Protein AF-A0A8J5PTM9-F1 (afdb_monomer)

Secondary structure (DSSP, 8-state):
--PPPPPPP----S--------HHHHHHHHHHHHH-SPPPTTTTTTTTSPPPPPP-----PPP-HHHHHHHHHHHHHHHHHHHHHHHHH-HHHHHHS-TT---HHHHHHHHHHHHHHHHHHHHHHS------------------------------PPPP-

Organism: NCBI:txid96318

Sequence (161 aa):
MRSPKPTPPSNKPDNEISISHTWRHALAIQIENNQGELPCPVATQGAHLIPPPPTPAFQTSIPNTVFIQSLTNKLKLLQMRQNIRIGLYGAEFADQWPISRTPRDLAKDAANRVTKIHDDLLLALGDDTETDEEEDEREGTGVGSRGTNEIPFHTSMPPGN

pLDDT: mean 73.42, std 18.43, range [37.34, 97.31]

Radius of gyration: 41.52 Å; Cα contacts (8 Å, |Δi|>4): 36; chains: 1; bounding box: 94×102×88 Å

Solvent-accessible surface area (backbone atoms only — not comparable to full-atom values): 10941 Å² total; per-residue (Å²): 141,80,84,84,79,85,77,79,83,81,83,68,81,91,71,78,78,82,75,82,72,52,73,67,53,59,50,50,52,53,50,43,74,72,70,48,88,75,74,59,51,79,84,51,74,43,74,85,55,81,75,78,79,79,78,87,67,85,74,89,62,80,76,56,64,69,57,53,51,53,50,51,53,52,51,53,53,51,51,53,52,48,53,53,36,25,72,46,32,32,57,71,56,39,69,75,34,56,89,97,66,60,57,68,69,61,48,51,55,30,26,53,52,42,52,49,56,53,52,54,52,53,54,72,68,62,79,77,72,79,78,79,84,75,89,74,94,76,91,82,90,82,89,84,85,84,90,77,92,80,83,83,81,82,81,81,80,80,88,79,134

Nearest PDB structures (foldseek):
  5sva-assembly1_U  TM=2.595E-01  e=2.453E+00  Saccharomyces cerevisiae

Structure (mmCIF, N/CA/C/O backbone):
data_AF-A0A8J5PTM9-F1
#
_entry.id   AF-A0A8J5PTM9-F1
#
loop_
_atom_site.group_PDB
_atom_site.id
_atom_site.type_symbol
_atom_site.label_atom_id
_atom_site.label_alt_id
_atom_site.label_comp_id
_atom_site.label_asym_id
_atom_site.label_entity_id
_atom_site.label_seq_id
_atom_site.pdbx_PDB_ins_code
_atom_site.Cartn_x
_atom_site.Cartn_y
_atom_site.Cartn_z
_atom_site.occupancy
_atom_site.B_iso_or_equiv
_atom_site.auth_seq_id
_atom_site.auth_comp_id
_atom_site.auth_asym_id
_atom_site.auth_atom_id
_atom_site.pdbx_PDB_model_num
ATOM 1 N N . MET A 1 1 ? -8.577 -74.690 47.904 1.00 43.34 1 MET A N 1
ATOM 2 C CA . MET A 1 1 ? -8.337 -73.806 46.742 1.00 43.34 1 MET A CA 1
ATOM 3 C C . MET A 1 1 ? -9.633 -73.081 46.417 1.00 43.34 1 MET A C 1
ATOM 5 O O . MET A 1 1 ? -10.639 -73.753 46.236 1.00 43.34 1 MET A O 1
ATOM 9 N N . ARG A 1 2 ? -9.648 -71.742 46.444 1.00 43.47 2 ARG A N 1
ATOM 10 C CA . ARG A 1 2 ? -10.843 -70.920 46.183 1.00 43.47 2 ARG A CA 1
ATOM 11 C C . ARG A 1 2 ? -10.513 -69.971 45.033 1.00 43.47 2 ARG A C 1
ATOM 13 O O . ARG A 1 2 ? -9.601 -69.163 45.173 1.00 43.47 2 ARG A O 1
ATOM 20 N N . SER A 1 3 ? -11.199 -70.123 43.905 1.00 54.25 3 SER A N 1
ATOM 21 C CA . SER A 1 3 ? -10.995 -69.304 42.705 1.00 54.25 3 SER A CA 1
ATOM 22 C C . SER A 1 3 ? -11.323 -67.826 42.974 1.00 54.25 3 SER A C 1
ATOM 24 O O . SER A 1 3 ? -12.281 -67.553 43.706 1.00 54.25 3 SER A O 1
ATOM 26 N N . PRO A 1 4 ? -10.570 -66.868 42.402 1.00 54.19 4 PRO A N 1
ATOM 27 C CA . PRO A 1 4 ? -10.883 -65.455 42.543 1.00 54.19 4 PRO A CA 1
ATOM 28 C C . PRO A 1 4 ? -12.122 -65.092 41.715 1.00 54.19 4 PRO A C 1
ATOM 30 O O . PRO A 1 4 ? -12.314 -65.554 40.591 1.00 54.19 4 PRO A O 1
ATOM 33 N N . LYS A 1 5 ? -12.991 -64.286 42.325 1.00 57.84 5 LYS A N 1
ATOM 34 C CA . LYS A 1 5 ? -14.275 -63.825 41.789 1.00 57.84 5 LYS A CA 1
ATOM 35 C C . LYS A 1 5 ? -14.033 -62.829 40.639 1.00 57.84 5 LYS A C 1
ATOM 37 O O . LYS A 1 5 ? -13.187 -61.954 40.811 1.00 57.84 5 LYS A O 1
ATOM 42 N N . PRO A 1 6 ? -14.751 -62.915 39.505 1.00 56.44 6 PRO A N 1
ATOM 43 C CA . PRO A 1 6 ? -14.558 -61.985 38.397 1.00 56.44 6 PRO A CA 1
ATOM 44 C C . PRO A 1 6 ? -15.135 -60.607 38.748 1.00 56.44 6 PRO A C 1
ATOM 46 O O . PRO A 1 6 ? -16.265 -60.496 39.231 1.00 56.44 6 PRO A O 1
ATOM 49 N N . THR A 1 7 ? -14.339 -59.562 38.535 1.00 58.06 7 THR A N 1
ATOM 50 C CA . THR A 1 7 ? -14.735 -58.156 38.682 1.00 58.06 7 THR A CA 1
ATOM 51 C C . THR A 1 7 ? -15.695 -57.755 37.550 1.00 58.06 7 THR A C 1
ATOM 53 O O . THR A 1 7 ? -15.499 -58.208 36.420 1.00 58.06 7 THR A O 1
ATOM 56 N N . PRO A 1 8 ? -16.714 -56.909 37.798 1.00 57.62 8 PRO A N 1
ATOM 57 C CA . PRO A 1 8 ? -17.621 -56.451 36.747 1.00 57.62 8 PRO A CA 1
ATOM 58 C C . PRO A 1 8 ? -16.912 -55.471 35.798 1.00 57.62 8 PRO A C 1
ATOM 60 O O . PRO A 1 8 ? -16.007 -54.753 36.238 1.00 57.62 8 PRO A O 1
ATOM 63 N N . PRO A 1 9 ? -17.325 -55.390 34.520 1.00 52.22 9 PRO A N 1
ATOM 64 C CA . PRO A 1 9 ? -16.759 -54.434 33.579 1.00 52.22 9 PRO A CA 1
ATOM 65 C C . PRO A 1 9 ? -17.065 -52.997 34.020 1.00 52.22 9 PRO A C 1
ATOM 67 O O . PRO A 1 9 ? -18.205 -52.634 34.313 1.00 52.22 9 PRO A O 1
ATOM 70 N N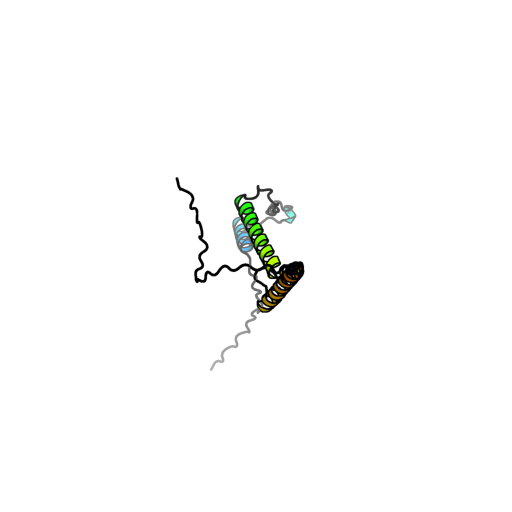 . SER A 1 10 ? -16.014 -52.181 34.074 1.00 46.78 10 SER A N 1
ATOM 71 C CA . SER A 1 10 ? -16.096 -50.742 34.298 1.00 46.78 10 SER A CA 1
ATOM 72 C C . SER A 1 10 ? -16.708 -50.094 33.056 1.00 46.78 10 SER A C 1
ATOM 74 O O . SER A 1 10 ? -16.036 -49.938 32.042 1.00 46.78 10 SER A O 1
ATOM 76 N N . ASN A 1 11 ? -17.991 -49.733 33.132 1.00 57.00 11 ASN A N 1
ATOM 77 C CA . ASN A 1 11 ? -18.620 -48.818 32.184 1.00 57.00 11 ASN A CA 1
ATOM 78 C C . ASN A 1 11 ? -18.042 -47.419 32.420 1.00 57.00 11 ASN A C 1
ATOM 80 O O . ASN A 1 11 ? -18.610 -46.627 33.173 1.00 57.00 11 ASN A O 1
ATOM 84 N N . LYS A 1 12 ? -16.888 -47.124 31.820 1.00 55.09 12 LYS A N 1
ATOM 85 C CA . LYS A 1 12 ? -16.483 -45.735 31.624 1.00 55.09 12 LYS A CA 1
ATOM 86 C C . LYS A 1 12 ? -17.289 -45.186 30.448 1.00 55.09 12 LYS A C 1
ATOM 88 O O . LYS A 1 12 ? -17.247 -45.783 29.373 1.00 55.09 12 LYS A O 1
ATOM 93 N N . PRO A 1 13 ? -18.037 -44.086 30.611 1.00 58.03 13 PRO A N 1
ATOM 94 C CA . PRO A 1 13 ? -18.451 -43.308 29.460 1.00 58.03 13 PRO A CA 1
ATOM 95 C C . PRO A 1 13 ? -17.191 -42.638 28.900 1.00 58.03 13 PRO A C 1
ATOM 97 O O . PRO A 1 13 ? -16.791 -41.564 29.340 1.00 58.03 13 PRO A O 1
ATOM 100 N N . ASP A 1 14 ? -16.529 -43.308 27.959 1.00 53.03 14 ASP A N 1
ATOM 101 C CA . ASP A 1 14 ? -15.414 -42.760 27.188 1.00 53.03 14 ASP A CA 1
ATOM 102 C C . ASP A 1 14 ? -15.957 -41.696 26.228 1.00 53.03 14 ASP A C 1
ATOM 104 O O . ASP A 1 14 ? -16.109 -41.974 25.046 1.00 53.03 14 ASP A O 1
ATOM 108 N N . ASN A 1 15 ? -16.361 -40.532 26.750 1.00 61.97 15 ASN A N 1
ATOM 109 C CA . ASN A 1 15 ? -16.584 -39.277 26.019 1.00 61.97 15 ASN A CA 1
ATOM 110 C C . ASN A 1 15 ? -16.950 -38.146 27.003 1.00 61.97 15 ASN A C 1
ATOM 112 O O . ASN A 1 15 ? -18.011 -37.529 26.906 1.00 61.97 15 ASN A O 1
ATOM 116 N N . GLU A 1 16 ? -16.069 -37.835 27.957 1.00 57.53 16 GLU A N 1
ATOM 117 C CA . GLU A 1 16 ? -16.087 -36.500 28.566 1.00 57.53 16 GLU A CA 1
ATOM 118 C C . GLU A 1 16 ? -15.523 -35.518 27.537 1.00 57.53 16 GLU A C 1
ATOM 120 O O . GLU A 1 16 ? -14.312 -35.380 27.358 1.00 57.53 16 GLU A O 1
ATOM 125 N N . ILE A 1 17 ? -16.417 -34.851 26.806 1.00 58.44 17 ILE A N 1
ATOM 126 C CA . ILE A 1 17 ? -16.047 -33.686 26.007 1.00 58.44 17 ILE A CA 1
ATOM 127 C C . ILE A 1 17 ? -15.494 -32.666 27.002 1.00 58.44 17 ILE A C 1
ATOM 129 O O . ILE A 1 17 ? -16.233 -32.148 27.838 1.00 58.44 17 ILE A O 1
ATOM 133 N N . SER A 1 18 ? -14.188 -32.401 26.943 1.00 54.25 18 SER A N 1
ATOM 134 C CA . SER A 1 18 ? -13.561 -31.372 27.769 1.00 54.25 18 SER A CA 1
ATOM 135 C C . SER A 1 18 ? -14.053 -30.009 27.288 1.00 54.25 18 SER A C 1
ATOM 137 O O . SER A 1 18 ? -13.503 -29.408 26.364 1.00 54.25 18 SER A O 1
ATOM 139 N N . ILE A 1 19 ? -15.157 -29.546 27.871 1.00 62.91 19 ILE A N 1
ATOM 140 C CA . ILE A 1 19 ? -15.669 -28.204 27.634 1.00 62.91 19 ILE A CA 1
ATOM 141 C C . ILE A 1 19 ? -14.722 -27.262 28.375 1.00 62.91 19 ILE A C 1
ATOM 143 O O . ILE A 1 19 ? -14.792 -27.099 29.593 1.00 62.91 19 ILE A O 1
ATOM 147 N N . SER A 1 20 ? -13.788 -26.656 27.642 1.00 68.50 20 SER A N 1
ATOM 148 C CA . SER A 1 20 ? -12.947 -25.598 28.190 1.00 68.50 20 SER A CA 1
ATOM 149 C C . SER A 1 20 ? -13.827 -24.379 28.461 1.00 68.50 20 SER A C 1
ATOM 151 O O . SER A 1 20 ? -14.169 -23.612 27.557 1.00 68.50 20 SER A O 1
ATOM 153 N N . HIS A 1 21 ? -14.238 -24.216 29.709 1.00 70.56 21 HIS A N 1
ATOM 154 C CA . HIS A 1 21 ? -15.021 -23.071 30.130 1.00 70.56 21 HIS A CA 1
ATOM 155 C C . HIS A 1 21 ? -14.148 -21.807 30.161 1.00 70.56 21 HIS A C 1
ATOM 157 O O . HIS A 1 21 ? -13.018 -21.819 30.644 1.00 70.56 21 HIS A O 1
ATOM 163 N N . THR A 1 22 ? -14.665 -20.691 29.639 1.00 79.88 22 THR A N 1
ATOM 164 C CA . THR A 1 22 ? -13.960 -19.400 29.708 1.00 79.88 22 THR A CA 1
ATOM 165 C C . THR A 1 22 ? -13.961 -18.857 31.141 1.00 79.88 22 THR A C 1
ATOM 167 O O . THR A 1 22 ? -14.804 -19.233 31.952 1.00 79.88 22 THR A O 1
ATOM 170 N N . TRP A 1 23 ? -13.080 -17.902 31.457 1.00 76.94 23 TRP A N 1
ATOM 171 C CA . TRP A 1 23 ? -13.064 -17.227 32.768 1.00 76.94 23 TRP A CA 1
ATOM 172 C C . TRP A 1 23 ? -14.433 -16.640 33.170 1.00 76.94 23 TRP A C 1
ATOM 174 O O . TRP A 1 23 ? -14.752 -16.549 34.353 1.00 76.94 23 TRP A O 1
ATOM 184 N N . ARG A 1 24 ? -15.276 -16.292 32.187 1.00 72.75 24 ARG A N 1
ATOM 185 C CA . ARG A 1 24 ? -16.636 -15.773 32.400 1.00 72.75 24 ARG A CA 1
ATOM 186 C C . ARG A 1 24 ? -17.562 -16.815 33.025 1.00 72.75 24 ARG A C 1
ATOM 188 O O . ARG A 1 24 ? -18.433 -16.452 33.802 1.00 72.75 24 ARG A O 1
ATOM 195 N N . HIS A 1 25 ? -17.357 -18.093 32.713 1.00 78.50 25 HIS A N 1
ATOM 196 C CA . HIS A 1 25 ? -18.109 -19.198 33.305 1.00 78.50 25 HIS A CA 1
ATOM 197 C C . HIS A 1 25 ? -17.737 -19.400 34.777 1.00 78.50 25 HIS A C 1
ATOM 199 O O . HIS A 1 25 ? -18.615 -19.537 35.618 1.00 78.50 25 HIS A O 1
ATOM 205 N N . ALA A 1 26 ? -16.441 -19.342 35.103 1.00 77.50 26 ALA A N 1
ATOM 206 C CA . ALA A 1 26 ? -15.983 -19.400 36.492 1.00 77.50 26 ALA A CA 1
ATOM 207 C C . ALA A 1 26 ? -16.537 -18.226 37.319 1.00 77.50 26 ALA A C 1
ATOM 209 O O . ALA A 1 26 ? -17.005 -18.424 38.437 1.00 77.50 26 ALA A O 1
ATOM 210 N N . LEU A 1 27 ? -16.554 -17.019 36.740 1.00 77.88 27 LEU A N 1
ATOM 211 C CA . LEU A 1 27 ? -17.150 -15.845 37.374 1.00 77.88 27 LEU A CA 1
ATOM 212 C C . LEU A 1 27 ? -18.667 -15.998 37.571 1.00 77.88 27 LEU A C 1
ATOM 214 O O . LEU A 1 27 ? -19.169 -15.645 38.632 1.00 77.88 27 LEU A O 1
ATOM 218 N N . ALA A 1 28 ? -19.390 -16.534 36.583 1.00 74.88 28 ALA A N 1
ATOM 219 C CA . ALA A 1 28 ? -20.830 -16.770 36.691 1.00 74.88 28 ALA A CA 1
ATOM 220 C C . ALA A 1 28 ? -21.164 -17.729 37.846 1.00 74.88 28 ALA A C 1
ATOM 222 O O . ALA A 1 28 ? -22.000 -17.392 38.678 1.00 74.88 28 ALA A O 1
ATOM 223 N N . ILE A 1 29 ? -20.433 -18.845 37.961 1.00 76.81 29 ILE A N 1
ATOM 224 C CA . ILE A 1 29 ? -20.568 -19.795 39.080 1.00 76.81 29 ILE A CA 1
ATOM 225 C C . ILE A 1 29 ? -20.280 -19.106 40.418 1.00 76.81 29 ILE A C 1
ATOM 227 O O . ILE A 1 29 ? -20.986 -19.311 41.400 1.00 76.81 29 ILE A O 1
ATOM 231 N N . GLN A 1 30 ? -19.241 -18.271 40.481 1.00 78.44 30 GLN A N 1
ATOM 232 C CA . GLN A 1 30 ? -18.893 -17.560 41.710 1.00 78.44 30 GLN A CA 1
ATOM 233 C C . GLN A 1 30 ? -19.976 -16.550 42.122 1.00 78.44 30 GLN A C 1
ATOM 235 O O . GLN A 1 30 ? -20.252 -16.402 43.310 1.00 78.44 30 GLN A O 1
ATOM 240 N N . ILE A 1 31 ? -20.598 -15.866 41.159 1.00 75.62 31 ILE A N 1
ATOM 241 C CA . ILE A 1 31 ? -21.713 -14.944 41.411 1.00 75.62 31 ILE A CA 1
ATOM 242 C C . ILE A 1 31 ? -22.944 -15.717 41.893 1.00 75.62 31 ILE A C 1
ATOM 244 O O . ILE A 1 31 ? -23.539 -15.320 42.892 1.00 75.62 31 ILE A O 1
ATOM 248 N N . GLU A 1 32 ? -23.283 -16.827 41.238 1.00 73.44 32 GLU A N 1
ATOM 249 C CA . GLU A 1 32 ? -24.403 -17.697 41.614 1.00 73.44 32 GLU A CA 1
ATOM 250 C C . GLU A 1 32 ? -24.231 -18.245 43.040 1.00 73.44 32 GLU A C 1
ATOM 252 O O . GLU A 1 32 ? -25.113 -18.082 43.883 1.00 73.44 32 GLU A O 1
ATOM 257 N N . ASN A 1 33 ? -23.040 -18.757 43.369 1.00 75.12 33 ASN A N 1
ATOM 258 C CA . ASN A 1 33 ? -22.714 -19.246 44.712 1.00 75.12 33 ASN A CA 1
ATOM 259 C C . ASN A 1 33 ? -22.817 -18.163 45.800 1.00 75.12 33 ASN A C 1
ATOM 261 O O . ASN A 1 33 ? -23.100 -18.480 46.953 1.00 75.12 33 ASN A O 1
ATOM 265 N N . ASN A 1 34 ? -22.574 -16.896 45.452 1.00 74.88 34 ASN A N 1
ATOM 266 C CA . ASN A 1 34 ? -22.625 -15.782 46.399 1.00 74.88 34 ASN A CA 1
ATOM 267 C C . ASN A 1 34 ? -24.029 -15.172 46.547 1.00 74.88 34 ASN A C 1
ATOM 269 O O . ASN A 1 34 ? -24.303 -14.553 47.574 1.00 74.88 34 ASN A O 1
ATOM 273 N N . GLN A 1 35 ? -24.895 -15.292 45.535 1.00 70.69 35 GLN A N 1
ATOM 274 C CA . GLN A 1 35 ? -26.228 -14.669 45.519 1.00 70.69 35 GLN A CA 1
ATOM 275 C C . GLN A 1 35 ? -27.375 -15.644 45.832 1.00 70.69 35 GLN A C 1
ATOM 277 O O . GLN A 1 35 ? -28.488 -15.189 46.095 1.00 70.69 35 GLN A O 1
ATOM 282 N N . GLY A 1 36 ? -27.103 -16.953 45.887 1.00 70.81 36 GLY A N 1
ATOM 283 C CA . GLY A 1 36 ? -28.107 -17.981 46.167 1.00 70.81 36 GLY A CA 1
ATOM 284 C C . GLY A 1 36 ? -28.928 -18.358 44.931 1.00 70.81 36 GLY A C 1
ATOM 285 O O . GLY A 1 36 ? -28.560 -18.033 43.804 1.00 70.81 36 GLY A O 1
ATOM 286 N N . GLU A 1 37 ? -30.039 -19.073 45.137 1.00 71.25 37 GLU A N 1
ATOM 287 C CA . GLU A 1 37 ? -30.915 -19.510 44.044 1.00 71.25 37 GLU A CA 1
ATOM 288 C C . GLU A 1 37 ? -31.519 -18.293 43.329 1.00 71.25 37 GLU A C 1
ATOM 290 O O . GLU A 1 37 ? -32.297 -17.525 43.902 1.00 71.25 37 GLU A O 1
ATOM 295 N N . LEU A 1 38 ? -31.120 -18.095 42.070 1.00 68.75 38 LEU A N 1
ATOM 296 C CA . LEU A 1 38 ? -31.606 -16.987 41.260 1.00 68.75 38 LEU A CA 1
ATOM 297 C C . LEU A 1 38 ? -33.096 -17.195 40.948 1.00 68.75 38 LEU A C 1
ATOM 299 O O . LEU A 1 38 ? -33.502 -18.290 40.548 1.00 68.75 38 LEU A O 1
ATOM 303 N N . PRO A 1 39 ? -33.936 -16.158 41.094 1.00 75.44 39 PRO A N 1
ATOM 304 C CA . PRO A 1 39 ? -35.362 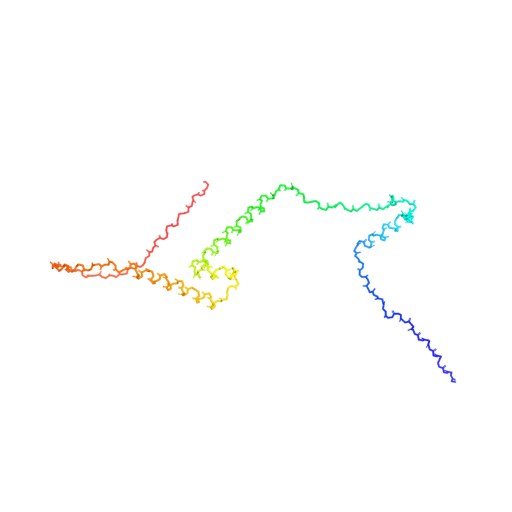-16.299 40.863 1.00 75.44 39 PRO A CA 1
ATOM 305 C C . PRO A 1 39 ? -35.642 -16.602 39.387 1.00 75.44 39 PRO A C 1
ATOM 307 O O . PRO A 1 39 ? -34.973 -16.085 38.491 1.00 75.44 39 PRO A O 1
ATOM 310 N N . CYS A 1 40 ? -36.668 -17.425 39.136 1.00 73.06 40 CYS A N 1
ATOM 311 C CA . CYS A 1 40 ? -37.049 -17.843 37.788 1.00 73.06 40 CYS A CA 1
ATOM 312 C C . CYS A 1 40 ? -37.151 -16.624 36.840 1.00 73.06 40 CYS A C 1
ATOM 314 O O . CYS A 1 40 ? -37.968 -15.724 37.087 1.00 73.06 40 CYS A O 1
ATOM 316 N N . PRO A 1 41 ? -36.371 -16.584 35.740 1.00 73.88 41 PRO A N 1
ATOM 317 C CA . PRO A 1 41 ? -36.340 -15.436 34.832 1.00 73.88 41 PRO A CA 1
ATOM 318 C C . PRO A 1 41 ? -37.707 -15.115 34.224 1.00 73.88 41 PRO A C 1
ATOM 320 O O . PRO A 1 41 ? -38.029 -13.953 33.995 1.00 73.88 41 PRO A O 1
ATOM 323 N N . VAL A 1 42 ? -38.534 -16.141 33.997 1.00 76.06 42 VAL A N 1
ATOM 324 C CA . VAL A 1 42 ? -39.882 -15.993 33.431 1.00 76.06 42 VAL A CA 1
ATOM 325 C C . VAL A 1 42 ? -40.841 -15.372 34.447 1.00 76.06 42 VAL A C 1
ATOM 327 O O . VAL A 1 42 ? -41.600 -14.473 34.099 1.00 76.06 42 VAL A O 1
ATOM 330 N N . ALA A 1 43 ? -40.773 -15.799 35.711 1.00 81.31 43 ALA A N 1
ATOM 331 C CA . ALA A 1 43 ? -41.620 -15.264 36.777 1.00 81.31 43 ALA A CA 1
ATOM 332 C C . ALA A 1 43 ? -41.269 -13.809 37.124 1.00 81.31 43 ALA A C 1
ATOM 334 O O . ALA A 1 43 ? -42.140 -13.031 37.500 1.00 81.31 43 ALA A O 1
ATOM 335 N N . THR A 1 44 ? -39.997 -13.439 36.974 1.00 78.62 44 THR A N 1
ATOM 336 C CA . THR A 1 44 ? -39.491 -12.095 37.285 1.00 78.62 44 THR A CA 1
ATOM 337 C C . THR A 1 44 ? -39.394 -11.179 36.069 1.00 78.62 44 THR A C 1
ATOM 339 O O . THR A 1 44 ? -38.877 -10.072 36.192 1.00 78.62 44 THR A O 1
ATOM 342 N N . GLN A 1 45 ? -39.854 -11.626 34.892 1.00 80.62 45 GLN A N 1
ATOM 343 C CA . GLN A 1 45 ? -39.681 -10.922 33.611 1.00 80.62 45 GLN A CA 1
ATOM 344 C C . GLN A 1 45 ? -38.239 -10.429 33.382 1.00 80.62 45 GLN A C 1
ATOM 346 O O . GLN A 1 45 ? -38.003 -9.378 32.791 1.00 80.62 45 GLN A O 1
ATOM 351 N N . GLY A 1 46 ? -37.260 -11.184 33.876 1.00 76.19 46 GLY A N 1
ATOM 352 C CA . GLY A 1 46 ? -35.850 -10.844 33.761 1.00 76.19 46 GLY A CA 1
ATOM 353 C C . GLY A 1 46 ? -35.371 -9.685 34.644 1.00 76.19 46 GLY A C 1
ATOM 354 O O . GLY A 1 46 ? -34.279 -9.181 34.398 1.00 76.19 46 GLY A O 1
ATOM 355 N N . ALA A 1 47 ? -36.116 -9.280 35.680 1.00 76.75 47 ALA A N 1
ATOM 356 C CA . ALA A 1 47 ? -35.737 -8.176 36.576 1.00 76.75 47 ALA A CA 1
ATOM 357 C C . ALA A 1 47 ? -34.371 -8.358 37.268 1.00 76.75 47 ALA A C 1
ATOM 359 O O . ALA A 1 47 ? -33.730 -7.379 37.638 1.00 76.75 47 ALA A O 1
ATOM 360 N N . HIS A 1 48 ? -33.918 -9.604 37.425 1.00 74.94 48 HIS A N 1
ATOM 361 C CA . HIS A 1 48 ? -32.631 -9.946 38.040 1.00 74.94 48 HIS A CA 1
ATOM 362 C C . HIS A 1 48 ? -31.555 -10.339 37.018 1.00 74.94 48 HIS A C 1
ATOM 364 O O . HIS A 1 48 ? -30.471 -10.777 37.403 1.00 74.94 48 HIS A O 1
ATOM 370 N N . LEU A 1 49 ? -31.834 -10.214 35.716 1.00 77.50 49 LEU A N 1
ATOM 371 C CA . LEU A 1 49 ? -30.831 -10.477 34.690 1.00 77.50 49 LEU A CA 1
ATOM 372 C C . LEU A 1 49 ? -29.827 -9.328 34.639 1.00 77.50 49 LEU A C 1
ATOM 374 O O . LEU A 1 49 ? -30.185 -8.152 34.686 1.00 77.50 49 LEU A O 1
ATOM 378 N N . ILE A 1 50 ? -28.550 -9.681 34.502 1.00 76.00 50 ILE A N 1
ATOM 379 C CA . ILE A 1 50 ? -27.489 -8.703 34.279 1.00 76.00 50 ILE A CA 1
ATOM 380 C C . ILE A 1 50 ? -27.738 -8.065 32.903 1.00 76.00 50 ILE A C 1
ATOM 382 O O . ILE A 1 50 ? -27.806 -8.799 31.910 1.00 76.00 50 ILE A O 1
ATOM 386 N N . PRO A 1 51 ? -27.882 -6.729 32.812 1.00 73.12 51 PRO A N 1
ATOM 387 C CA . PRO A 1 51 ? -28.082 -6.072 31.531 1.00 73.12 51 PRO A CA 1
ATOM 388 C C . PRO A 1 51 ? -26.891 -6.352 30.605 1.00 73.12 51 PRO A C 1
ATOM 390 O O . PRO A 1 51 ? -25.752 -6.473 31.076 1.00 73.12 51 PRO A O 1
ATOM 393 N N . PRO A 1 52 ? -27.128 -6.464 29.286 1.00 76.81 52 PRO A N 1
ATOM 394 C CA . PRO A 1 52 ? -26.048 -6.687 28.341 1.00 76.81 52 PRO A CA 1
ATOM 395 C C . PRO A 1 52 ? -25.009 -5.565 28.469 1.00 76.81 52 PRO A C 1
ATOM 397 O O . PRO A 1 52 ? -25.375 -4.410 28.719 1.00 76.81 52 PRO A O 1
ATOM 400 N N . PRO A 1 53 ? -23.711 -5.878 28.301 1.00 77.50 53 PRO A N 1
ATOM 401 C CA . PRO A 1 53 ? -22.693 -4.844 28.292 1.00 77.50 53 PRO A CA 1
ATOM 402 C C . PRO A 1 53 ? -23.024 -3.820 27.195 1.00 77.50 53 PRO A C 1
ATOM 404 O O . PRO A 1 53 ? -23.526 -4.209 26.134 1.00 77.50 53 PRO A O 1
ATOM 407 N N . PRO A 1 54 ? -22.757 -2.525 27.428 1.00 79.06 54 PRO A N 1
ATOM 408 C CA . PRO A 1 54 ? -23.053 -1.493 26.450 1.00 79.06 54 PRO A CA 1
ATOM 409 C C . PRO A 1 54 ? -22.350 -1.799 25.127 1.00 79.06 54 PRO A C 1
ATOM 411 O O . PRO A 1 54 ? -21.178 -2.187 25.103 1.00 79.06 54 PRO A O 1
ATOM 414 N N . THR A 1 55 ? -23.077 -1.619 24.024 1.00 78.00 55 THR A N 1
ATOM 415 C CA . THR A 1 55 ? -22.538 -1.770 22.673 1.00 78.00 55 THR A CA 1
ATOM 416 C C . THR A 1 55 ? -21.312 -0.867 22.533 1.00 78.00 55 THR A C 1
ATOM 418 O O . THR A 1 55 ? -21.422 0.323 22.847 1.00 78.00 55 THR A O 1
ATOM 421 N N . PRO A 1 56 ? -20.148 -1.375 22.085 1.00 70.94 56 PRO A N 1
ATOM 422 C CA . PRO A 1 56 ? -18.982 -0.530 21.871 1.00 70.94 56 PRO A CA 1
ATOM 423 C C . PRO A 1 56 ? -19.295 0.468 20.753 1.00 70.94 56 PRO A C 1
ATOM 425 O O . PRO A 1 56 ? -19.232 0.147 19.569 1.00 70.94 56 PRO A O 1
ATOM 428 N N . ALA A 1 57 ? -19.680 1.682 21.135 1.00 72.12 57 ALA A N 1
ATOM 429 C CA . ALA A 1 57 ? -19.786 2.802 20.222 1.00 72.12 57 ALA A CA 1
ATOM 430 C C . ALA A 1 57 ? -18.369 3.264 19.872 1.00 72.12 57 ALA A C 1
ATOM 432 O O . ALA A 1 57 ? -17.510 3.357 20.754 1.00 72.12 57 ALA A O 1
ATOM 433 N N . PHE A 1 58 ? -18.123 3.572 18.597 1.00 64.31 58 PHE A N 1
ATOM 434 C CA . PHE A 1 58 ? -16.913 4.284 18.200 1.00 64.31 58 PHE A CA 1
ATOM 435 C C . PHE A 1 58 ? -16.897 5.614 18.948 1.00 64.31 58 PHE A C 1
ATOM 437 O O . PHE A 1 58 ? -17.652 6.531 18.630 1.00 64.31 58 PHE A O 1
ATOM 444 N N . GLN A 1 59 ? -16.079 5.698 19.995 1.00 64.75 59 GLN A N 1
ATOM 445 C CA . GLN A 1 59 ? -15.885 6.947 20.707 1.00 64.75 59 GLN A CA 1
ATOM 446 C C . GLN A 1 59 ? -15.278 7.932 19.712 1.00 64.75 59 GLN A C 1
ATOM 448 O O . GLN A 1 59 ? -14.226 7.663 19.132 1.00 64.75 59 GLN A O 1
ATOM 453 N N . THR A 1 60 ? -15.938 9.071 19.517 1.00 62.31 60 THR A N 1
ATOM 454 C CA . THR A 1 60 ? -15.416 10.221 18.770 1.00 62.31 60 THR A CA 1
ATOM 455 C C . THR A 1 60 ? -14.317 10.902 19.589 1.00 62.31 60 THR A C 1
ATOM 457 O O . THR A 1 60 ? -14.408 12.085 19.919 1.00 62.31 60 THR A O 1
ATOM 460 N N . SER A 1 61 ? -13.315 10.141 20.027 1.00 71.75 61 SER A N 1
ATOM 461 C CA . SER A 1 61 ? -12.167 10.698 20.722 1.00 71.75 61 SER A CA 1
ATOM 462 C C . SER A 1 61 ? -11.339 11.502 19.725 1.00 71.75 61 SER A C 1
ATOM 464 O O . SER A 1 61 ? -11.198 11.135 18.556 1.00 71.75 61 SER A O 1
ATOM 466 N N . ILE A 1 62 ? -10.821 12.639 20.191 1.00 71.25 62 ILE A N 1
ATOM 467 C CA . ILE A 1 62 ? -9.907 13.466 19.405 1.00 71.25 62 ILE A CA 1
ATOM 468 C C . ILE A 1 62 ? -8.734 12.563 19.002 1.00 71.25 62 ILE A C 1
ATOM 470 O O . ILE A 1 62 ? -8.109 11.960 19.882 1.00 71.25 62 ILE A O 1
ATOM 474 N N . PRO A 1 63 ? -8.446 12.418 17.697 1.00 76.31 63 PRO A N 1
ATOM 475 C CA . PRO A 1 63 ? -7.439 11.477 17.252 1.00 76.31 63 PRO A CA 1
ATOM 476 C C . PRO A 1 63 ? -6.081 11.873 17.830 1.00 76.31 63 PRO A C 1
ATOM 478 O O . PRO A 1 63 ? -5.682 13.038 17.802 1.00 76.31 63 PRO A O 1
ATOM 481 N N . ASN A 1 64 ? -5.382 10.885 18.388 1.00 87.38 64 ASN A N 1
ATOM 482 C CA . ASN A 1 64 ? -4.093 11.084 19.035 1.00 87.38 64 ASN A CA 1
ATOM 483 C C . ASN A 1 64 ? -3.116 11.742 18.044 1.00 87.38 64 ASN A C 1
ATOM 485 O O . ASN A 1 64 ? -2.756 11.159 17.019 1.00 87.38 64 ASN A O 1
ATOM 489 N N . THR A 1 65 ? -2.684 12.963 18.357 1.00 90.88 65 THR A N 1
ATOM 490 C CA . THR A 1 65 ? -1.834 13.778 17.481 1.00 90.88 65 THR A CA 1
ATOM 491 C C . THR A 1 65 ? -0.494 13.105 17.194 1.00 90.88 65 THR A C 1
ATOM 493 O O . THR A 1 65 ? -0.016 13.153 16.062 1.00 90.88 65 THR A O 1
ATOM 496 N N . VAL A 1 66 ? 0.073 12.393 18.173 1.00 93.56 66 VAL A N 1
ATOM 497 C CA . VAL A 1 66 ? 1.312 11.615 18.019 1.00 93.56 66 VAL A CA 1
ATOM 498 C C . VAL A 1 66 ? 1.103 10.463 17.042 1.00 93.56 66 VAL A C 1
ATOM 500 O O . VAL A 1 66 ? 1.946 10.214 16.178 1.00 93.56 66 VAL A O 1
ATOM 503 N N . PHE A 1 67 ? -0.040 9.778 17.133 1.00 91.00 67 PHE A N 1
ATOM 504 C CA . PHE A 1 67 ? -0.386 8.714 16.194 1.00 91.00 67 PHE A CA 1
ATOM 505 C C . PHE A 1 67 ? -0.530 9.257 14.768 1.00 91.00 67 PHE A C 1
ATOM 507 O O . PHE A 1 67 ? 0.067 8.698 13.847 1.00 91.00 67 PHE A O 1
ATOM 514 N N . ILE A 1 68 ? -1.247 10.371 14.588 1.00 92.75 68 ILE A N 1
ATOM 515 C CA . ILE A 1 68 ? -1.423 11.003 13.272 1.00 92.75 68 ILE A CA 1
ATOM 516 C C . ILE A 1 68 ? -0.073 11.412 12.681 1.00 92.75 68 ILE A C 1
ATOM 518 O O . ILE A 1 68 ? 0.204 11.117 11.517 1.00 92.75 68 ILE A O 1
ATOM 522 N N . GLN A 1 69 ? 0.786 12.060 13.469 1.00 96.06 69 GLN A N 1
ATOM 523 C CA . GLN A 1 69 ? 2.115 12.471 13.015 1.00 96.06 69 GLN A CA 1
ATOM 524 C C . GLN A 1 69 ? 2.972 11.260 12.635 1.00 96.06 69 GLN A C 1
ATOM 526 O O . GLN A 1 69 ? 3.585 11.245 11.567 1.00 96.06 69 GLN A O 1
ATOM 531 N N . SER A 1 70 ? 2.969 10.210 13.463 1.00 96.62 70 SER A N 1
ATOM 532 C CA . SER A 1 70 ? 3.694 8.968 13.180 1.00 96.62 70 SER A CA 1
ATOM 533 C C . SER A 1 70 ? 3.212 8.312 11.886 1.00 96.62 70 SER A C 1
ATOM 535 O O . SER A 1 70 ? 4.026 7.947 11.034 1.00 96.62 70 SER A O 1
ATOM 537 N N . LEU A 1 71 ? 1.893 8.209 11.702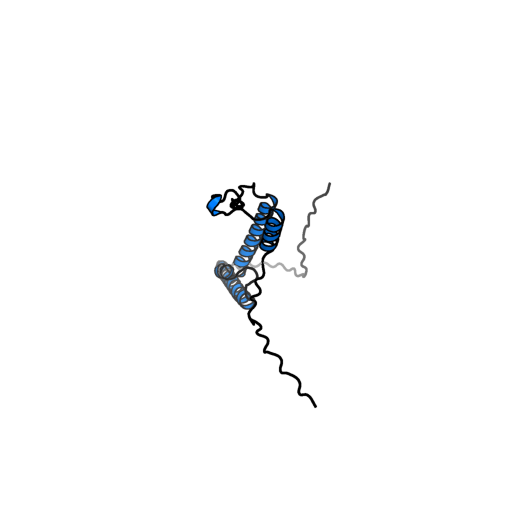 1.00 95.88 71 LEU A N 1
ATOM 538 C CA . LEU A 1 71 ? 1.290 7.653 10.495 1.00 95.88 71 LEU A CA 1
ATOM 539 C C . LEU A 1 71 ? 1.653 8.485 9.262 1.00 95.88 71 LEU A C 1
ATOM 541 O O . LEU A 1 71 ? 2.113 7.934 8.266 1.00 95.88 71 LEU A O 1
ATOM 545 N N . THR A 1 72 ? 1.529 9.808 9.353 1.00 97.00 72 THR A N 1
ATOM 546 C CA . THR A 1 72 ? 1.866 10.735 8.264 1.00 97.00 72 THR A CA 1
ATOM 547 C C . THR A 1 72 ? 3.324 10.585 7.841 1.00 97.00 72 THR A C 1
ATOM 549 O O . THR A 1 72 ? 3.618 10.470 6.651 1.00 97.00 72 THR A O 1
ATOM 552 N N . ASN A 1 73 ? 4.248 10.519 8.801 1.00 97.25 73 ASN A N 1
ATOM 553 C CA . ASN A 1 73 ? 5.670 10.346 8.510 1.00 97.25 73 ASN A CA 1
ATOM 554 C C . ASN A 1 73 ? 5.954 8.997 7.837 1.00 97.25 73 ASN A C 1
ATOM 556 O O . ASN A 1 73 ? 6.710 8.939 6.865 1.00 97.25 73 ASN A O 1
ATOM 560 N N . LYS A 1 74 ? 5.313 7.917 8.300 1.00 96.56 74 LYS A N 1
ATOM 561 C CA . LYS A 1 74 ? 5.446 6.592 7.675 1.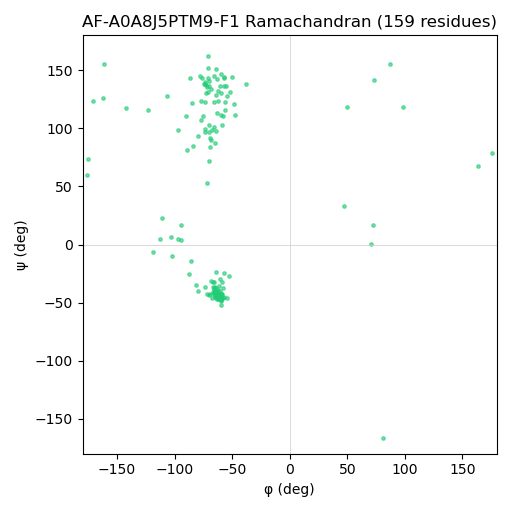00 96.56 74 LYS A CA 1
ATOM 562 C C . LYS A 1 74 ? 4.903 6.577 6.248 1.00 96.56 74 LYS A C 1
ATOM 564 O O . LYS A 1 74 ? 5.552 6.015 5.370 1.00 96.56 74 LYS A O 1
ATOM 569 N N . LEU A 1 75 ? 3.759 7.213 6.004 1.00 96.81 75 LEU A N 1
ATOM 570 C CA . LEU A 1 75 ? 3.169 7.306 4.668 1.00 96.81 75 LEU A CA 1
ATOM 571 C C . LEU A 1 75 ? 4.065 8.096 3.707 1.00 96.81 75 LEU A C 1
ATOM 573 O O . LEU A 1 75 ? 4.324 7.622 2.605 1.00 96.81 75 LEU A O 1
ATOM 577 N N . LYS A 1 76 ? 4.625 9.232 4.144 1.00 97.31 76 LYS A N 1
ATOM 578 C CA . LYS A 1 76 ? 5.600 9.999 3.345 1.00 97.31 76 LYS A CA 1
ATOM 579 C C . LYS A 1 76 ? 6.836 9.170 2.995 1.00 97.31 76 LYS A C 1
ATOM 581 O O . LYS A 1 76 ? 7.288 9.185 1.853 1.00 97.31 76 LYS A O 1
ATOM 586 N N . LEU A 1 77 ? 7.363 8.408 3.955 1.00 96.25 77 LEU A N 1
ATOM 587 C CA . LEU A 1 77 ? 8.506 7.526 3.717 1.00 96.25 77 LEU A CA 1
ATOM 588 C C . LEU A 1 77 ? 8.178 6.419 2.703 1.00 96.25 77 LEU A C 1
ATOM 590 O O . LEU A 1 77 ? 9.003 6.104 1.846 1.00 96.25 77 LEU A O 1
ATOM 594 N N . LEU A 1 78 ? 6.983 5.829 2.787 1.00 94.44 78 LEU A N 1
ATOM 595 C CA . LEU A 1 78 ? 6.529 4.824 1.822 1.00 94.44 78 LEU A CA 1
ATOM 596 C C . LEU A 1 78 ? 6.363 5.420 0.423 1.00 94.44 78 LEU A C 1
ATOM 598 O O . LEU A 1 78 ? 6.818 4.809 -0.541 1.00 94.44 78 LEU A O 1
ATOM 602 N N . GLN A 1 79 ? 5.798 6.623 0.318 1.00 94.88 79 GLN A N 1
ATOM 603 C CA . GLN A 1 79 ? 5.661 7.337 -0.950 1.00 94.88 79 GLN A CA 1
ATOM 604 C C . GLN A 1 79 ? 7.026 7.630 -1.583 1.00 94.88 79 GLN A C 1
ATOM 606 O O . GLN A 1 79 ? 7.241 7.321 -2.751 1.00 94.88 79 GLN A O 1
ATOM 611 N N . MET A 1 80 ? 7.981 8.145 -0.802 1.00 95.94 80 MET A N 1
ATOM 612 C CA . MET A 1 80 ? 9.350 8.375 -1.274 1.00 95.94 80 MET A CA 1
ATOM 613 C C . MET A 1 80 ? 9.989 7.079 -1.795 1.00 95.94 80 MET A C 1
ATOM 615 O O . MET A 1 80 ? 10.579 7.067 -2.874 1.00 95.94 80 MET A O 1
ATOM 619 N N . ARG A 1 81 ? 9.849 5.970 -1.057 1.00 94.19 81 ARG A N 1
ATOM 620 C CA . ARG A 1 81 ? 10.367 4.662 -1.489 1.00 94.19 81 ARG A CA 1
ATOM 621 C C . ARG A 1 81 ? 9.710 4.178 -2.778 1.00 94.19 81 ARG A C 1
ATOM 623 O O . ARG A 1 81 ? 10.410 3.619 -3.616 1.00 94.19 81 ARG A O 1
ATOM 630 N N . GLN A 1 82 ? 8.405 4.387 -2.947 1.00 94.50 82 GLN A N 1
ATOM 631 C CA . GLN A 1 82 ? 7.714 4.021 -4.181 1.00 94.50 82 GLN A CA 1
ATOM 632 C C . GLN A 1 82 ? 8.217 4.854 -5.363 1.00 94.50 82 GLN A C 1
ATOM 634 O O . GLN A 1 82 ? 8.545 4.278 -6.392 1.00 94.50 82 GLN A O 1
ATOM 639 N N . ASN A 1 83 ? 8.398 6.166 -5.196 1.00 94.81 83 ASN A N 1
ATOM 640 C CA . ASN A 1 83 ? 8.933 7.028 -6.256 1.00 94.81 83 ASN A CA 1
ATOM 641 C C . ASN A 1 83 ? 10.336 6.595 -6.706 1.00 94.81 83 ASN A C 1
ATOM 643 O O . ASN A 1 83 ? 10.601 6.507 -7.902 1.00 94.81 83 ASN A O 1
ATOM 647 N N . ILE A 1 84 ? 11.218 6.249 -5.760 1.00 93.69 84 ILE A N 1
ATOM 648 C CA . ILE A 1 84 ? 12.548 5.705 -6.083 1.00 93.69 84 ILE A CA 1
ATOM 649 C C . ILE A 1 84 ? 12.422 4.409 -6.891 1.00 93.69 84 ILE A C 1
ATOM 651 O O . ILE A 1 84 ? 13.138 4.210 -7.867 1.00 93.69 84 ILE A O 1
ATOM 655 N N . ARG A 1 85 ? 11.499 3.520 -6.510 1.00 93.88 85 ARG A N 1
ATOM 656 C CA . ARG A 1 85 ? 11.269 2.268 -7.241 1.00 93.88 85 ARG A CA 1
ATOM 657 C C . ARG A 1 85 ? 10.723 2.496 -8.645 1.00 93.88 85 ARG A C 1
ATOM 659 O O . ARG A 1 85 ? 11.151 1.788 -9.547 1.00 93.88 85 ARG A O 1
ATOM 666 N N . ILE A 1 86 ? 9.822 3.458 -8.823 1.00 94.06 86 ILE A N 1
ATOM 667 C CA . ILE A 1 86 ? 9.303 3.845 -10.140 1.00 94.06 86 ILE A CA 1
ATOM 668 C C . ILE A 1 86 ? 10.452 4.330 -11.028 1.00 94.06 86 ILE A C 1
ATOM 670 O O . ILE A 1 86 ? 10.557 3.892 -12.167 1.00 94.06 86 ILE A O 1
ATOM 674 N N . GLY A 1 87 ? 11.352 5.163 -10.496 1.00 91.62 87 GLY A N 1
ATOM 675 C CA . GLY A 1 87 ? 12.527 5.625 -11.239 1.00 91.62 87 GLY A CA 1
ATOM 676 C C . GLY A 1 87 ? 13.515 4.506 -11.583 1.00 91.62 87 GLY A C 1
ATOM 677 O O . GLY A 1 87 ? 14.092 4.517 -12.660 1.00 91.62 87 GLY A O 1
ATOM 678 N N . LEU A 1 88 ? 13.696 3.524 -10.695 1.00 92.31 88 LEU A N 1
ATOM 679 C CA . LEU A 1 88 ? 14.641 2.424 -10.916 1.00 92.31 88 LEU A CA 1
ATOM 680 C C . LEU A 1 88 ? 14.107 1.330 -11.837 1.00 92.31 88 LEU A C 1
ATOM 682 O O . LEU A 1 88 ? 14.872 0.777 -12.614 1.00 92.31 88 LEU A O 1
ATOM 686 N N . TYR A 1 89 ? 12.835 0.961 -11.707 1.00 93.56 89 TYR A N 1
ATOM 687 C CA . TYR A 1 89 ? 12.283 -0.235 -12.352 1.00 93.56 89 TYR A CA 1
ATOM 688 C C . TYR A 1 89 ? 11.147 0.061 -13.339 1.00 93.56 89 TYR A C 1
ATOM 690 O O . TYR A 1 89 ? 10.678 -0.852 -14.017 1.00 93.56 89 TYR A O 1
ATOM 698 N N . GLY A 1 90 ? 10.696 1.313 -13.416 1.00 93.12 90 GLY A N 1
ATOM 699 C CA . GLY A 1 90 ? 9.514 1.725 -14.165 1.00 93.12 90 GLY A CA 1
ATOM 700 C C . GLY A 1 90 ? 8.235 1.599 -13.334 1.00 93.12 90 GLY A C 1
ATOM 701 O O . GLY A 1 90 ? 8.159 0.807 -12.390 1.00 93.12 90 GLY A O 1
ATOM 702 N N . ALA A 1 91 ? 7.218 2.388 -13.690 1.00 93.19 91 ALA A N 1
ATOM 703 C CA . ALA A 1 91 ? 5.949 2.458 -12.960 1.00 93.19 91 ALA A CA 1
ATOM 704 C C . ALA A 1 91 ? 5.233 1.099 -12.891 1.00 93.19 91 ALA A C 1
ATOM 706 O O . ALA A 1 91 ? 4.966 0.601 -11.801 1.00 93.19 91 ALA A O 1
ATOM 707 N N . GLU A 1 92 ? 5.048 0.449 -14.042 1.00 92.69 92 GLU A N 1
ATOM 708 C CA . GLU A 1 92 ? 4.354 -0.843 -14.160 1.00 92.69 92 GLU A CA 1
ATOM 709 C C . GLU A 1 92 ? 4.952 -1.920 -13.242 1.00 92.69 92 GLU A C 1
ATOM 711 O O . GLU A 1 92 ? 4.253 -2.629 -12.514 1.00 92.69 92 GLU A O 1
ATOM 716 N N . PHE A 1 93 ? 6.283 -2.021 -13.225 1.00 93.31 93 PHE A N 1
ATOM 717 C CA . PHE A 1 93 ? 6.970 -3.008 -12.401 1.00 93.31 93 PHE A CA 1
ATOM 718 C C . PHE A 1 93 ? 6.941 -2.636 -10.911 1.00 93.31 93 PHE A C 1
ATOM 720 O O . PHE A 1 93 ? 6.828 -3.509 -10.042 1.00 93.31 93 PHE A O 1
ATOM 727 N N . ALA A 1 94 ? 7.049 -1.342 -10.598 1.00 92.62 94 ALA A N 1
ATOM 728 C CA . ALA A 1 94 ? 6.987 -0.850 -9.229 1.00 92.62 94 ALA A CA 1
ATOM 729 C C . ALA A 1 94 ? 5.601 -1.050 -8.593 1.00 92.62 94 ALA A C 1
ATOM 731 O O . ALA A 1 94 ? 5.535 -1.300 -7.384 1.00 92.62 94 ALA A O 1
ATOM 732 N N . ASP A 1 95 ? 4.529 -0.983 -9.378 1.00 92.19 95 ASP A N 1
ATOM 733 C CA . ASP A 1 95 ? 3.154 -1.171 -8.906 1.00 92.19 95 ASP A CA 1
ATOM 734 C C . ASP A 1 95 ? 2.776 -2.648 -8.776 1.00 92.19 95 ASP A C 1
ATOM 736 O O . ASP A 1 95 ? 2.097 -3.035 -7.823 1.00 92.19 95 ASP A O 1
ATOM 740 N N . GLN A 1 96 ? 3.286 -3.505 -9.665 1.00 93.25 96 GLN A N 1
ATOM 741 C CA . GLN A 1 96 ? 3.030 -4.944 -9.599 1.00 93.25 96 GLN A CA 1
ATOM 742 C C . GLN A 1 96 ? 3.658 -5.603 -8.361 1.00 93.25 96 GLN A C 1
ATOM 744 O O . GLN A 1 96 ? 3.079 -6.520 -7.774 1.00 93.25 96 GLN A O 1
ATOM 749 N N . TRP A 1 97 ? 4.849 -5.154 -7.955 1.00 89.81 97 TRP A N 1
ATOM 750 C CA . TRP A 1 97 ? 5.580 -5.767 -6.846 1.00 89.81 97 TRP A CA 1
ATOM 751 C C . TRP A 1 97 ? 5.551 -4.891 -5.594 1.00 89.81 97 TRP A C 1
ATOM 753 O O . TRP A 1 97 ? 5.983 -3.742 -5.654 1.00 89.81 97 TRP A O 1
ATOM 763 N N . PRO A 1 98 ? 5.155 -5.415 -4.421 1.00 86.88 98 PRO A N 1
ATOM 764 C CA . PRO A 1 98 ? 5.227 -4.654 -3.180 1.00 86.88 98 PRO A CA 1
ATOM 765 C C . PRO A 1 98 ? 6.670 -4.314 -2.786 1.00 86.88 98 PRO A C 1
ATOM 767 O O . PRO A 1 98 ? 7.607 -5.083 -3.033 1.00 86.88 98 PRO A O 1
ATOM 770 N N . ILE A 1 99 ? 6.841 -3.195 -2.075 1.00 82.62 99 ILE A N 1
ATOM 771 C CA . ILE A 1 99 ? 8.120 -2.810 -1.461 1.00 82.62 99 ILE A CA 1
ATOM 772 C C . ILE A 1 99 ? 8.639 -3.987 -0.619 1.00 82.62 99 ILE A C 1
ATOM 774 O O . ILE A 1 99 ? 7.897 -4.542 0.189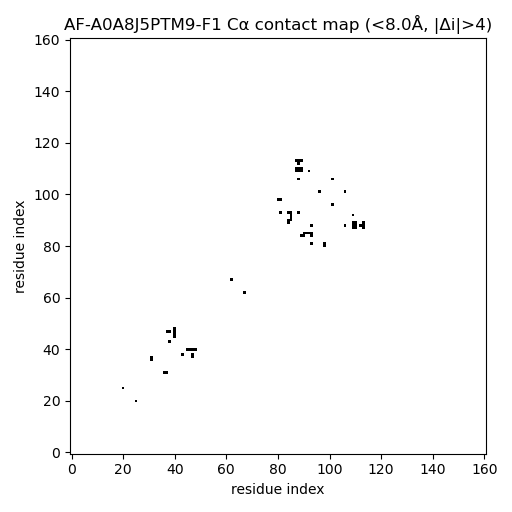 1.00 82.62 99 ILE A O 1
ATOM 778 N N . SER A 1 100 ? 9.916 -4.355 -0.789 1.00 81.88 100 SER A N 1
ATOM 779 C CA . SER A 1 100 ? 10.619 -5.485 -0.136 1.00 81.88 100 SER A CA 1
ATOM 780 C C . SER A 1 100 ? 10.222 -6.906 -0.562 1.00 81.88 100 SER A C 1
ATOM 782 O O . SER A 1 100 ? 10.805 -7.867 -0.065 1.00 81.88 100 SER A O 1
ATOM 784 N N . ARG A 1 101 ? 9.277 -7.067 -1.495 1.00 86.56 101 ARG A N 1
ATOM 785 C CA . ARG A 1 101 ? 8.836 -8.386 -1.991 1.00 86.56 101 ARG A CA 1
ATOM 786 C C . ARG A 1 101 ? 9.210 -8.651 -3.448 1.00 86.56 101 ARG A C 1
ATOM 788 O O . ARG A 1 101 ? 8.830 -9.677 -3.993 1.00 86.56 101 ARG A O 1
ATOM 795 N N . THR A 1 102 ? 9.958 -7.746 -4.067 1.00 85.81 102 THR A N 1
ATOM 796 C CA . THR A 1 102 ? 10.399 -7.858 -5.458 1.00 85.81 102 THR A CA 1
ATOM 797 C C . THR A 1 102 ? 11.512 -8.909 -5.605 1.00 85.81 102 THR A C 1
ATOM 799 O O . THR A 1 102 ? 12.557 -8.764 -4.962 1.00 85.81 102 THR A O 1
ATOM 802 N N . PRO A 1 103 ? 11.343 -9.945 -6.451 1.00 91.94 103 PRO A N 1
ATOM 803 C CA . PRO A 1 103 ? 12.411 -10.889 -6.767 1.00 91.94 103 PRO A CA 1
ATOM 804 C C . PRO A 1 103 ? 13.611 -10.188 -7.414 1.00 91.94 103 PRO A C 1
ATOM 806 O O . PRO A 1 103 ? 13.447 -9.337 -8.288 1.00 91.94 103 PRO A O 1
ATOM 809 N N . ARG A 1 104 ? 14.829 -10.547 -6.989 1.00 88.88 104 ARG A N 1
ATOM 810 C CA . ARG A 1 104 ? 16.055 -9.823 -7.365 1.00 88.88 104 ARG A CA 1
ATOM 811 C C . ARG A 1 104 ? 16.352 -9.887 -8.865 1.00 88.88 104 ARG A C 1
ATOM 813 O O . ARG A 1 104 ? 16.766 -8.881 -9.428 1.00 88.88 104 ARG A O 1
ATOM 820 N N . ASP A 1 105 ? 16.136 -11.036 -9.496 1.00 92.75 105 ASP A N 1
ATOM 821 C CA . ASP A 1 105 ? 16.447 -11.215 -10.919 1.00 92.75 105 ASP A CA 1
ATOM 822 C C . ASP A 1 105 ? 15.494 -10.406 -11.801 1.00 92.75 105 ASP A C 1
ATOM 824 O O . ASP A 1 105 ? 15.936 -9.683 -12.689 1.00 92.75 105 ASP A O 1
ATOM 828 N N . LEU A 1 106 ? 14.201 -10.416 -11.463 1.00 91.62 106 LEU A N 1
ATOM 829 C CA . LEU A 1 106 ? 13.194 -9.589 -12.129 1.00 91.62 106 LEU A CA 1
ATOM 830 C C . LEU A 1 106 ? 13.455 -8.091 -11.929 1.00 91.62 106 LEU A C 1
ATOM 832 O O . LEU A 1 106 ? 13.265 -7.307 -12.853 1.00 91.62 106 LEU A O 1
ATOM 836 N N . ALA A 1 107 ? 13.914 -7.688 -10.740 1.00 90.56 107 ALA A N 1
ATOM 837 C CA . ALA A 1 107 ? 14.263 -6.297 -10.462 1.00 90.56 107 ALA A CA 1
ATOM 838 C C . ALA A 1 107 ? 15.449 -5.819 -11.312 1.00 90.56 107 ALA A C 1
ATOM 840 O O . ALA A 1 107 ? 15.427 -4.700 -11.813 1.00 90.56 107 ALA A O 1
ATOM 841 N N . LYS A 1 108 ? 16.473 -6.663 -11.496 1.00 93.56 108 LYS A N 1
ATOM 842 C CA . LYS A 1 108 ? 17.621 -6.345 -12.359 1.00 93.56 108 LYS A CA 1
ATOM 843 C C . LYS A 1 108 ? 17.202 -6.189 -13.813 1.00 93.56 108 LYS A C 1
ATOM 845 O O . LYS A 1 108 ? 17.597 -5.230 -14.460 1.00 93.56 108 LYS A O 1
ATOM 850 N N . ASP A 1 109 ? 16.392 -7.116 -14.304 1.00 94.56 109 ASP A N 1
ATOM 851 C CA . ASP A 1 109 ? 15.884 -7.079 -15.671 1.00 94.56 109 ASP A CA 1
ATOM 852 C C . ASP A 1 109 ? 15.014 -5.831 -15.918 1.00 94.56 109 ASP A C 1
ATOM 854 O O . ASP A 1 109 ? 15.194 -5.122 -16.906 1.00 94.56 109 ASP A O 1
ATOM 858 N N . ALA A 1 110 ? 14.143 -5.481 -14.966 1.00 92.62 110 ALA A N 1
ATOM 859 C CA . ALA A 1 110 ? 13.374 -4.238 -15.010 1.00 92.62 110 ALA A CA 1
ATOM 860 C C . ALA A 1 110 ? 14.258 -2.988 -14.991 1.00 92.62 110 ALA A C 1
ATOM 862 O O . ALA A 1 110 ? 14.034 -2.083 -15.791 1.00 92.62 110 ALA A O 1
ATOM 863 N N . ALA A 1 111 ? 15.279 -2.960 -14.132 1.00 93.56 111 ALA A N 1
ATOM 864 C CA . ALA A 1 111 ? 16.223 -1.852 -14.088 1.00 93.56 111 ALA A CA 1
ATOM 865 C C . ALA A 1 111 ? 16.944 -1.681 -15.425 1.00 93.56 111 ALA A C 1
ATOM 867 O O . ALA A 1 111 ? 16.928 -0.587 -15.974 1.00 93.56 111 ALA A O 1
ATOM 868 N N . ASN A 1 112 ? 17.470 -2.770 -15.993 1.00 95.69 112 ASN A N 1
ATOM 869 C CA . ASN A 1 112 ? 18.162 -2.754 -17.283 1.00 95.69 112 ASN A CA 1
ATOM 870 C C . ASN A 1 112 ? 17.284 -2.215 -18.419 1.00 95.69 112 ASN A C 1
ATOM 872 O O . ASN A 1 112 ? 17.778 -1.511 -19.298 1.00 95.69 112 ASN A O 1
ATOM 876 N N . ARG A 1 113 ? 15.980 -2.528 -18.412 1.00 93.88 113 ARG A N 1
ATOM 877 C CA . ARG A 1 113 ? 15.038 -1.959 -19.386 1.00 93.88 113 ARG A CA 1
ATOM 878 C C . ARG A 1 113 ? 14.920 -0.446 -19.248 1.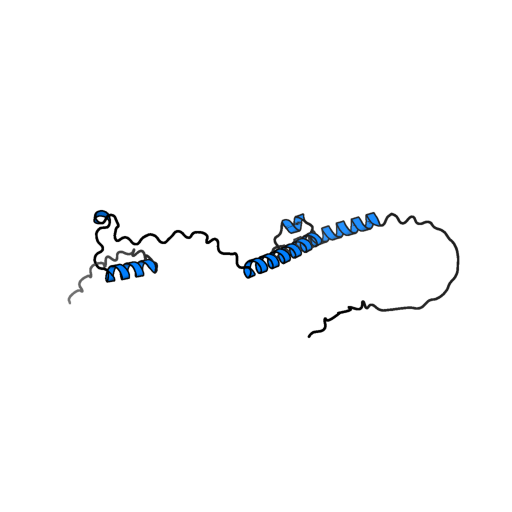00 93.88 113 ARG A C 1
ATOM 880 O O . ARG A 1 113 ? 14.924 0.242 -20.262 1.00 93.88 113 ARG A O 1
ATOM 887 N N . VAL A 1 114 ? 14.812 0.060 -18.021 1.00 94.19 114 VAL A N 1
ATOM 888 C CA . VAL A 1 114 ? 14.714 1.504 -17.768 1.00 94.19 114 VAL A CA 1
ATOM 889 C C . VAL A 1 114 ? 15.995 2.218 -18.181 1.00 94.19 114 VAL A C 1
ATOM 891 O O . VAL A 1 114 ? 15.906 3.235 -18.865 1.00 94.19 114 VAL A O 1
ATOM 894 N N . THR A 1 115 ? 17.170 1.681 -17.835 1.00 94.12 115 THR A N 1
ATOM 895 C CA . THR A 1 115 ? 18.450 2.262 -18.271 1.00 94.12 115 THR A CA 1
ATOM 896 C C . THR A 1 115 ? 18.546 2.298 -19.785 1.00 94.12 115 THR A C 1
ATOM 898 O O . THR A 1 115 ? 18.865 3.341 -20.335 1.00 94.12 115 THR A O 1
ATOM 901 N N . LYS A 1 116 ? 18.179 1.207 -20.466 1.00 94.56 116 LYS A N 1
ATOM 902 C CA . LYS A 1 116 ? 18.200 1.173 -21.930 1.00 94.56 116 LYS A CA 1
ATOM 903 C C . LYS A 1 116 ? 17.302 2.250 -22.548 1.00 94.56 116 LYS A C 1
ATOM 905 O O . LYS A 1 116 ? 17.741 2.953 -23.443 1.00 94.56 116 LYS A O 1
ATOM 910 N N . ILE A 1 117 ? 16.073 2.411 -22.051 1.00 92.25 117 ILE A N 1
ATOM 911 C CA . ILE A 1 117 ? 15.160 3.464 -22.530 1.00 92.25 117 ILE A CA 1
ATOM 912 C C . ILE A 1 117 ? 15.774 4.851 -22.319 1.00 92.25 117 ILE A C 1
ATOM 914 O O . ILE A 1 117 ? 15.686 5.705 -23.193 1.00 92.25 117 ILE A O 1
ATOM 918 N N . HIS A 1 118 ? 16.382 5.082 -21.157 1.00 90.88 118 HIS A N 1
ATOM 919 C CA . HIS A 1 118 ? 17.022 6.354 -20.848 1.00 90.88 118 HIS A CA 1
ATOM 920 C C . HIS A 1 118 ? 18.217 6.638 -21.771 1.00 90.88 118 HIS A C 1
ATOM 922 O O . HIS A 1 118 ? 18.336 7.746 -22.288 1.00 90.88 118 HIS A O 1
ATOM 928 N N . ASP A 1 119 ? 19.066 5.641 -22.012 1.00 93.31 119 ASP A N 1
ATOM 929 C CA . ASP A 1 119 ? 20.229 5.763 -22.893 1.00 93.31 119 ASP A CA 1
ATOM 930 C C . ASP A 1 119 ? 19.803 5.990 -24.351 1.00 93.31 119 ASP A C 1
ATOM 932 O O . ASP A 1 119 ? 20.340 6.877 -25.013 1.00 93.31 119 ASP A O 1
ATOM 936 N N . ASP A 1 120 ? 18.786 5.267 -24.830 1.00 92.94 120 ASP A N 1
ATOM 937 C CA . ASP A 1 120 ? 18.217 5.446 -26.172 1.00 92.94 120 ASP A CA 1
ATOM 938 C C . ASP A 1 120 ? 17.654 6.873 -26.354 1.00 92.94 120 ASP A C 1
ATOM 940 O O . ASP A 1 120 ? 17.847 7.494 -27.400 1.00 92.94 120 ASP A O 1
ATOM 944 N N . LEU A 1 121 ? 16.999 7.430 -25.326 1.00 91.69 121 LEU A N 1
ATOM 945 C CA . LEU A 1 121 ? 16.511 8.815 -25.340 1.00 91.69 121 LEU A CA 1
ATOM 946 C C . LEU A 1 121 ? 17.652 9.837 -25.361 1.00 91.69 121 LEU A C 1
ATOM 948 O O . LEU A 1 121 ? 17.559 10.829 -26.080 1.00 91.69 121 LEU A O 1
ATOM 952 N N . LEU A 1 122 ? 18.721 9.608 -24.592 1.00 90.69 122 LEU A N 1
ATOM 953 C CA . LEU A 1 122 ? 19.902 10.476 -24.610 1.00 90.69 122 LEU A CA 1
ATOM 954 C C . LEU A 1 122 ? 20.597 10.464 -25.973 1.00 90.69 122 LEU A C 1
ATOM 956 O O . LEU A 1 122 ? 21.003 11.521 -26.448 1.00 90.69 122 LEU A O 1
ATOM 960 N N . LEU A 1 123 ? 20.704 9.295 -26.607 1.00 91.25 123 LEU A N 1
ATOM 961 C CA . LEU A 1 123 ? 21.257 9.172 -27.956 1.00 91.25 123 LEU A CA 1
ATOM 962 C C . LEU A 1 123 ? 20.403 9.927 -28.979 1.00 91.25 123 LEU A C 1
ATOM 964 O O . LEU A 1 123 ? 20.949 10.670 -29.786 1.00 91.25 123 LEU A O 1
ATOM 968 N N . ALA A 1 124 ? 19.075 9.808 -28.899 1.00 88.00 124 ALA A N 1
ATOM 969 C CA . ALA A 1 124 ? 18.156 10.534 -29.778 1.00 88.00 124 ALA A CA 1
ATOM 970 C C . ALA A 1 124 ? 18.209 12.066 -29.601 1.00 88.00 124 ALA A C 1
ATOM 972 O O . ALA A 1 124 ? 17.839 12.799 -30.510 1.00 88.00 124 ALA A O 1
ATOM 973 N N . LEU A 1 125 ? 18.653 12.553 -28.439 1.00 84.31 125 LEU A N 1
ATOM 974 C CA . LEU A 1 125 ? 18.852 13.981 -28.161 1.00 84.31 125 LEU A CA 1
ATOM 975 C C . LEU A 1 125 ? 20.231 14.499 -28.609 1.00 84.31 125 LEU A C 1
ATOM 977 O O . LEU A 1 125 ? 20.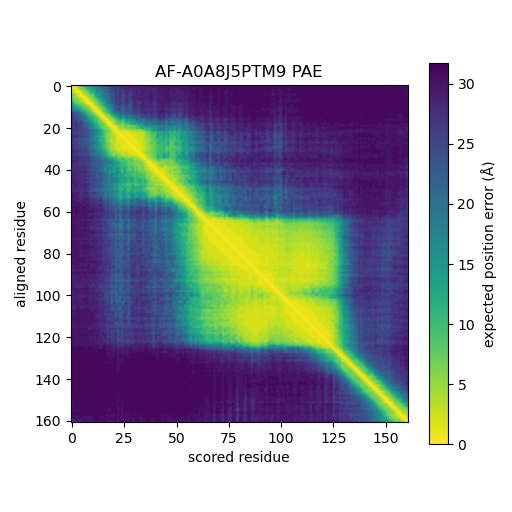437 15.709 -28.635 1.00 84.31 125 LEU A O 1
ATOM 981 N N . GLY A 1 126 ? 21.181 13.606 -28.906 1.00 73.19 126 GLY A N 1
ATOM 982 C CA . GLY A 1 126 ? 22.570 13.940 -29.235 1.00 73.19 126 GLY A CA 1
ATOM 983 C C . GLY A 1 126 ? 22.880 14.075 -30.729 1.00 73.19 126 GLY A C 1
ATOM 984 O O . GLY A 1 126 ? 24.043 14.269 -31.062 1.00 73.19 126 GLY A O 1
ATOM 985 N N . ASP A 1 127 ? 21.883 13.967 -31.611 1.00 62.88 127 ASP A N 1
ATOM 986 C CA . ASP A 1 127 ? 22.053 13.915 -33.077 1.00 62.88 127 ASP A CA 1
ATOM 987 C C . ASP A 1 127 ? 21.909 15.288 -33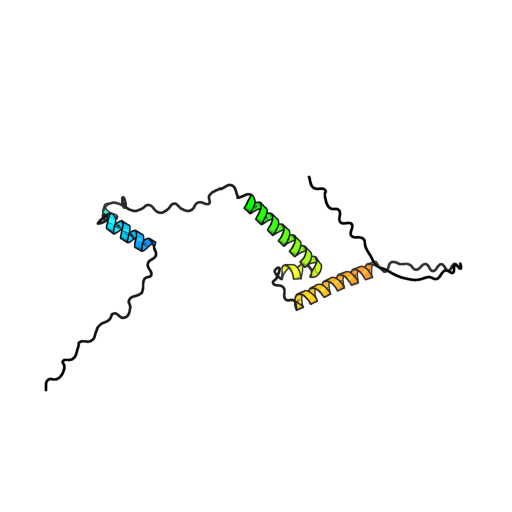.778 1.00 62.88 127 ASP A C 1
ATOM 989 O O . ASP A 1 127 ? 21.734 15.353 -34.986 1.00 62.88 127 ASP A O 1
ATOM 993 N N . ASP A 1 128 ? 21.993 16.392 -33.023 1.00 62.03 128 ASP A N 1
ATOM 994 C CA . ASP A 1 128 ? 21.873 17.780 -33.522 1.00 62.03 128 ASP A CA 1
ATOM 995 C C . ASP A 1 128 ? 23.212 18.556 -33.458 1.00 62.03 128 ASP A C 1
ATOM 997 O O . ASP A 1 128 ? 23.240 19.788 -33.412 1.00 62.03 128 ASP A O 1
ATOM 1001 N N . THR A 1 129 ? 24.360 17.868 -33.441 1.00 57.09 129 THR A N 1
ATOM 1002 C CA . THR A 1 129 ? 25.651 18.533 -33.690 1.00 57.09 129 THR A CA 1
ATOM 1003 C C . THR A 1 129 ? 25.956 18.516 -35.182 1.00 57.09 129 THR A C 1
ATOM 1005 O O . THR A 1 129 ? 26.723 17.675 -35.655 1.00 57.09 129 THR A O 1
ATOM 1008 N N . GLU A 1 130 ? 25.347 19.459 -35.903 1.00 57.91 130 GLU A N 1
ATOM 1009 C CA . GLU A 1 130 ? 25.840 19.938 -37.198 1.00 57.91 130 GLU A CA 1
ATOM 1010 C C . GLU A 1 130 ? 27.338 20.230 -37.048 1.00 57.91 130 GLU A C 1
ATOM 1012 O O . GLU A 1 130 ? 27.769 21.099 -36.285 1.00 57.91 130 GLU A O 1
ATOM 1017 N N . THR A 1 131 ? 28.142 19.408 -37.708 1.00 50.25 131 THR A N 1
ATOM 1018 C CA . THR A 1 131 ? 29.588 19.571 -37.803 1.00 50.25 131 THR A CA 1
ATOM 1019 C C . THR A 1 131 ? 29.832 20.545 -38.945 1.00 50.25 131 THR A C 1
ATOM 1021 O O . THR A 1 131 ? 30.040 20.134 -40.080 1.00 50.25 131 THR A O 1
ATOM 1024 N N . ASP A 1 132 ? 29.776 21.846 -38.652 1.00 48.28 132 ASP A N 1
ATOM 1025 C CA . ASP A 1 132 ? 30.381 22.842 -39.536 1.00 48.28 132 ASP A CA 1
ATOM 1026 C C . ASP A 1 132 ? 31.902 22.687 -39.413 1.00 48.28 132 ASP A C 1
ATOM 1028 O O . ASP A 1 132 ? 32.543 23.146 -38.463 1.00 48.28 132 ASP A O 1
ATOM 1032 N N . GLU A 1 133 ? 32.469 21.943 -40.360 1.00 5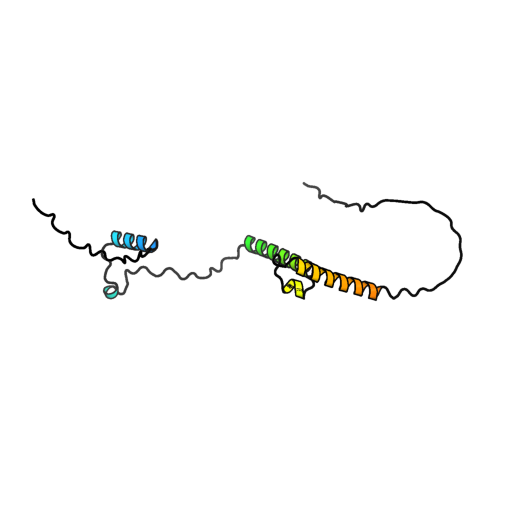6.81 133 GLU A N 1
ATOM 1033 C CA . GLU A 1 133 ? 33.899 21.917 -40.637 1.00 56.81 133 GLU A CA 1
ATOM 1034 C C . GLU A 1 133 ? 34.330 23.306 -41.135 1.00 56.81 133 GLU A C 1
ATOM 1036 O O . GLU A 1 133 ? 34.363 23.568 -42.335 1.00 56.81 133 GLU A O 1
ATOM 1041 N N . GLU A 1 134 ? 34.681 24.212 -40.221 1.00 54.88 134 GLU A N 1
ATOM 1042 C CA . GLU A 1 134 ? 35.574 25.321 -40.561 1.00 54.88 134 GLU A CA 1
ATOM 1043 C C . GLU A 1 134 ? 37.003 24.949 -40.154 1.00 54.88 134 GLU A C 1
ATOM 1045 O O . GLU A 1 134 ? 37.409 25.026 -38.991 1.00 54.88 134 GLU A O 1
ATOM 1050 N N . GLU A 1 135 ? 37.760 24.491 -41.154 1.00 52.25 135 GLU A N 1
ATOM 1051 C CA . GLU A 1 135 ? 39.216 24.516 -41.145 1.00 52.25 135 GLU A CA 1
ATOM 1052 C C . GLU A 1 135 ? 39.672 25.968 -40.961 1.00 52.25 135 GLU A C 1
ATOM 1054 O O . GLU A 1 135 ? 39.542 26.777 -41.877 1.00 52.25 135 GLU A O 1
ATOM 1059 N N . ASP A 1 136 ? 40.257 26.310 -39.813 1.00 41.91 136 ASP A N 1
ATOM 1060 C CA . ASP A 1 136 ? 41.197 27.425 -39.796 1.00 41.91 136 ASP A CA 1
ATOM 1061 C C . ASP A 1 136 ? 42.362 27.143 -38.846 1.00 41.91 136 ASP A C 1
ATOM 1063 O O . ASP A 1 136 ? 42.224 26.922 -37.637 1.00 41.91 136 ASP A O 1
ATOM 1067 N N . GLU A 1 137 ? 43.539 27.085 -39.456 1.00 53.09 137 GLU A N 1
ATOM 1068 C CA . GLU A 1 137 ? 44.821 26.835 -38.827 1.00 53.09 137 GLU A CA 1
ATOM 1069 C C . GLU A 1 137 ? 45.123 27.912 -37.778 1.00 53.09 137 GLU A C 1
ATOM 1071 O O . GLU A 1 137 ? 45.139 29.104 -38.091 1.00 53.09 137 GLU A O 1
ATOM 1076 N N . ARG A 1 138 ? 45.513 27.510 -36.560 1.00 42.81 138 ARG A N 1
ATOM 1077 C CA . ARG A 1 138 ? 46.615 28.188 -35.859 1.00 42.81 138 ARG A CA 1
ATOM 1078 C C . ARG A 1 138 ? 47.217 27.374 -34.722 1.00 42.81 138 ARG A C 1
ATOM 1080 O O . ARG A 1 138 ? 46.555 26.936 -33.787 1.00 42.81 138 ARG A O 1
ATOM 1087 N N . GLU A 1 139 ? 48.529 27.237 -34.846 1.00 45.12 139 GLU A N 1
ATOM 1088 C CA . GLU A 1 139 ? 49.484 26.661 -33.912 1.00 45.12 139 GLU A CA 1
ATOM 1089 C C . GLU A 1 139 ? 49.362 27.207 -32.481 1.00 45.12 139 GLU A C 1
ATOM 1091 O O . GLU A 1 139 ? 49.171 28.401 -32.251 1.00 45.12 139 GLU A O 1
ATOM 1096 N N . GLY A 1 140 ? 49.594 26.326 -31.505 1.00 39.31 140 GLY A N 1
ATOM 1097 C CA . GLY A 1 140 ? 49.714 26.692 -30.097 1.00 39.31 140 GLY A CA 1
ATOM 1098 C C . GLY A 1 140 ? 50.099 25.504 -29.222 1.00 39.31 140 GLY A C 1
ATOM 1099 O O . GLY A 1 140 ? 49.279 24.950 -28.501 1.00 39.31 140 GLY A O 1
ATOM 1100 N N . THR A 1 141 ? 51.360 25.090 -29.311 1.00 42.00 141 THR A N 1
ATOM 1101 C CA . THR A 1 141 ? 52.000 24.046 -28.496 1.00 42.00 141 THR A CA 1
ATOM 1102 C C . THR A 1 141 ? 51.902 24.298 -26.985 1.00 42.00 141 THR A C 1
ATOM 1104 O O . THR A 1 141 ? 52.233 25.390 -26.527 1.00 42.00 141 THR A O 1
ATOM 1107 N N . GLY A 1 142 ? 51.594 23.260 -26.193 1.00 37.34 142 GLY A N 1
ATOM 1108 C CA . GLY A 1 142 ? 51.742 23.306 -24.730 1.00 37.34 142 GLY A CA 1
ATOM 1109 C C . GLY A 1 142 ? 51.238 22.064 -23.988 1.00 37.34 142 GLY A C 1
ATOM 1110 O O . GLY A 1 142 ? 50.157 22.067 -23.415 1.00 37.34 142 GLY A O 1
ATOM 1111 N N . VAL A 1 143 ? 52.033 20.994 -23.998 1.00 47.12 143 VAL A N 1
ATOM 1112 C CA . VAL A 1 143 ? 51.807 19.710 -23.307 1.00 47.12 143 VAL A CA 1
ATOM 1113 C C . VAL A 1 143 ? 52.023 19.833 -21.787 1.00 47.12 143 VAL A C 1
ATOM 1115 O O . VAL A 1 143 ? 53.029 20.408 -21.380 1.00 47.12 143 VAL A O 1
ATOM 1118 N N . GLY A 1 144 ? 51.187 19.188 -20.948 1.00 37.44 144 GLY A N 1
ATOM 1119 C CA . GLY A 1 144 ? 51.610 18.860 -19.571 1.00 37.44 144 GLY A CA 1
ATOM 1120 C C . GLY A 1 144 ? 50.580 18.468 -18.493 1.00 37.44 144 GLY A C 1
ATOM 1121 O O . GLY A 1 144 ? 50.476 19.162 -17.498 1.00 37.44 144 GLY A O 1
ATOM 1122 N N . SER A 1 145 ? 49.929 17.305 -18.634 1.00 43.88 145 SER A N 1
ATOM 1123 C CA . SER A 1 145 ? 49.708 16.271 -17.588 1.00 43.88 145 SER A CA 1
ATOM 1124 C C . SER A 1 145 ? 49.155 16.577 -16.163 1.00 43.88 145 SER A C 1
ATOM 1126 O O . SER A 1 145 ? 49.891 17.012 -15.286 1.00 43.88 145 SER A O 1
ATOM 1128 N N . ARG A 1 146 ? 47.978 15.963 -15.888 1.00 39.72 146 ARG A N 1
ATOM 1129 C CA . ARG A 1 146 ? 47.741 14.850 -14.910 1.00 39.72 146 ARG A CA 1
ATOM 1130 C C . ARG A 1 146 ? 47.184 15.146 -13.492 1.00 39.72 146 ARG A C 1
ATOM 1132 O O . ARG A 1 146 ? 47.905 15.642 -12.643 1.00 39.72 146 ARG A O 1
ATOM 1139 N N . GLY A 1 147 ? 45.994 14.566 -13.220 1.00 39.81 147 GLY A N 1
ATOM 1140 C CA . GLY A 1 147 ? 45.460 14.117 -11.905 1.00 39.81 147 GLY A CA 1
ATOM 1141 C C . GLY A 1 147 ? 45.017 15.241 -10.952 1.00 39.81 147 GLY A C 1
ATOM 1142 O O . GLY A 1 147 ? 45.657 16.272 -10.910 1.00 39.81 147 GLY A O 1
ATOM 1143 N N . THR A 1 148 ? 43.950 15.179 -10.154 1.00 40.88 148 THR A N 1
ATOM 1144 C CA . THR A 1 148 ? 43.177 14.083 -9.551 1.00 40.88 148 THR A CA 1
ATOM 1145 C C . THR A 1 148 ? 41.796 14.610 -9.121 1.00 40.88 148 THR A C 1
ATOM 1147 O O . THR A 1 148 ? 41.649 15.794 -8.837 1.00 40.88 148 THR A O 1
ATOM 1150 N N . ASN A 1 149 ? 40.813 13.705 -9.040 1.00 47.06 149 ASN A N 1
ATOM 1151 C CA . ASN A 1 149 ? 39.544 13.845 -8.309 1.00 47.06 149 ASN A CA 1
ATOM 1152 C C . ASN A 1 149 ? 39.714 14.587 -6.975 1.00 47.06 149 ASN A C 1
ATOM 1154 O O . ASN A 1 149 ? 40.646 14.219 -6.279 1.00 47.06 149 ASN A O 1
ATOM 1158 N N . GLU A 1 150 ? 38.800 15.502 -6.613 1.00 40.28 150 GLU A N 1
ATOM 1159 C CA . GLU A 1 150 ? 38.050 15.559 -5.335 1.00 40.28 150 GLU A CA 1
ATOM 1160 C C . GLU A 1 150 ? 36.943 16.637 -5.441 1.00 40.28 150 GLU A C 1
ATOM 1162 O O . GLU A 1 150 ? 37.210 17.799 -5.738 1.00 40.28 150 GLU A O 1
ATOM 1167 N N . ILE A 1 151 ? 35.683 16.254 -5.208 1.00 53.16 151 ILE A N 1
ATOM 1168 C CA . ILE A 1 151 ? 34.560 17.185 -5.008 1.00 53.16 151 ILE A CA 1
ATOM 1169 C C . ILE A 1 151 ? 34.566 17.563 -3.519 1.00 53.16 151 ILE A C 1
ATOM 1171 O O . ILE A 1 151 ? 34.431 16.657 -2.691 1.00 53.16 151 ILE A O 1
ATOM 1175 N N . PRO A 1 152 ? 34.683 18.845 -3.124 1.00 53.69 152 PRO A N 1
ATOM 1176 C CA . PRO A 1 152 ? 34.631 19.199 -1.715 1.00 53.69 152 PRO A CA 1
ATOM 1177 C C . PRO A 1 152 ? 33.183 19.136 -1.212 1.00 53.69 152 PRO A C 1
ATOM 1179 O O . PRO A 1 152 ? 32.338 19.964 -1.552 1.00 53.69 152 PRO A O 1
ATOM 1182 N N . PHE A 1 153 ? 32.900 18.152 -0.356 1.00 42.97 153 PHE A N 1
ATOM 1183 C CA . PHE A 1 153 ? 31.736 18.170 0.527 1.00 42.97 153 PHE A CA 1
ATOM 1184 C C . PHE A 1 153 ? 31.895 19.316 1.532 1.00 42.97 153 PHE A C 1
ATOM 1186 O O . PHE A 1 153 ? 32.594 19.183 2.537 1.00 42.97 153 PHE A O 1
ATOM 1193 N N . HIS A 1 154 ? 31.220 20.441 1.298 1.00 44.53 154 HIS A N 1
ATOM 1194 C CA . HIS A 1 154 ? 31.037 21.449 2.338 1.00 44.53 154 HIS A CA 1
ATOM 1195 C C . HIS A 1 154 ? 29.895 21.021 3.267 1.00 44.53 154 HIS A C 1
ATOM 1197 O O . HIS A 1 154 ? 28.719 21.286 3.026 1.00 44.53 154 HIS A O 1
ATOM 1203 N N . THR A 1 155 ? 30.258 20.347 4.356 1.00 46.06 155 THR A N 1
ATOM 1204 C CA . THR A 1 155 ? 29.383 20.142 5.514 1.00 46.06 155 THR A CA 1
ATOM 1205 C C . THR A 1 155 ? 29.341 21.442 6.316 1.00 46.06 155 THR A C 1
ATOM 1207 O O . THR A 1 155 ? 30.315 21.800 6.973 1.00 46.06 155 THR A O 1
ATOM 1210 N N . SER A 1 156 ? 28.223 22.166 6.267 1.00 47.19 156 SER A N 1
ATOM 1211 C CA . SER A 1 156 ? 27.941 23.253 7.210 1.00 47.19 156 SER A CA 1
ATOM 1212 C C . SER A 1 156 ? 27.200 22.671 8.418 1.00 47.19 156 SER A C 1
ATOM 1214 O O . SER A 1 156 ? 26.063 22.215 8.302 1.00 47.19 156 SER A O 1
ATOM 1216 N N . MET A 1 157 ? 27.876 22.633 9.569 1.00 51.03 157 MET A N 1
ATOM 1217 C CA . MET A 1 157 ? 27.253 22.411 10.877 1.00 51.03 157 MET A CA 1
ATOM 1218 C C . MET A 1 157 ? 26.548 23.695 11.349 1.00 51.03 157 MET A C 1
ATOM 1220 O O . MET A 1 157 ? 27.099 24.781 11.159 1.00 51.03 157 MET A O 1
ATOM 1224 N N . PRO A 1 158 ? 25.385 23.599 12.016 1.00 58.47 158 PRO A N 1
ATOM 1225 C CA . PRO A 1 158 ? 24.772 24.741 12.686 1.00 58.47 158 PRO A CA 1
ATOM 1226 C C . PRO A 1 158 ? 25.480 25.033 14.023 1.00 58.47 158 PRO A C 1
ATOM 1228 O O . PRO A 1 158 ? 25.876 24.089 14.714 1.00 58.47 158 PRO A O 1
ATOM 1231 N N . PRO A 1 159 ? 25.619 26.305 14.440 1.00 59.94 159 PRO A N 1
ATOM 1232 C CA . PRO A 1 159 ? 26.054 26.614 15.794 1.00 59.94 159 PRO A CA 1
ATOM 1233 C C . PRO A 1 159 ? 24.944 26.263 16.794 1.00 59.94 159 PRO A C 1
ATOM 1235 O O . PRO A 1 159 ? 23.777 26.611 16.607 1.00 59.94 159 PRO A O 1
ATOM 1238 N N . GLY A 1 160 ? 25.333 25.543 17.844 1.00 52.50 160 GLY A N 1
ATOM 1239 C CA . GLY A 1 160 ? 24.524 25.320 19.035 1.00 52.50 160 GLY A CA 1
ATOM 1240 C C . GLY A 1 160 ? 24.701 26.450 20.051 1.00 52.50 160 GLY A C 1
ATOM 1241 O O . GLY A 1 160 ? 25.820 26.924 20.225 1.00 52.50 160 GLY A O 1
ATOM 1242 N N . ASN A 1 161 ? 23.576 26.771 20.704 1.00 47.84 161 ASN A N 1
ATOM 1243 C CA . ASN A 1 161 ? 23.326 27.636 21.871 1.00 47.84 161 ASN A CA 1
ATOM 1244 C C . ASN A 1 161 ? 23.833 29.082 21.853 1.00 47.84 161 ASN A C 1
ATOM 1246 O O . ASN A 1 161 ? 25.048 29.308 22.026 1.00 47.84 161 ASN A O 1
#

Foldseek 3Di:
DDDDDDDDDDPDPPDPPPPPDDVVVVVVVVVCVVPDDDPDCVVVVNPVPDDPDDDPDPPPPDPDPVVVVVVVVVVVVLVVVLVVLCQQQNNVQSVVADVPRDDPVNSVVSNVVNVVVVVVVVVVVPPPPPPPPDDDDDDDDDDDDDDDDDDDDPDDDDDDD

Mean predicted aligned error: 21.18 Å